Protein AF-A0A6I3WUB3-F1 (afdb_monomer_lite)

Sequence (72 aa):
MIDSTMLRTEPDTVRASLEARGDDPSVVDEAIAADQARRDAISAFEKLRAEQNAHGKLVAVAPKEEKAALVA

Structure (mmCIF, N/CA/C/O backbone):
data_AF-A0A6I3WUB3-F1
#
_entry.id   AF-A0A6I3WUB3-F1
#
loop_
_atom_site.group_PDB
_atom_site.id
_atom_site.type_symbol
_atom_site.label_atom_id
_atom_site.label_alt_id
_atom_site.label_comp_id
_atom_site.label_asym_id
_atom_site.label_entity_id
_atom_site.label_seq_id
_atom_site.pdbx_PDB_ins_code
_atom_site.Cartn_x
_atom_site.Cartn_y
_atom_site.Cartn_z
_atom_site.occupancy
_atom_site.B_iso_or_equiv
_atom_site.auth_seq_id
_atom_site.auth_comp_id
_atom_site.auth_asym_id
_atom_site.auth_atom_id
_atom_site.pdbx_PDB_model_num
ATOM 1 N N . MET A 1 1 ? 17.549 -1.708 -4.400 1.00 67.31 1 MET A N 1
ATOM 2 C CA . MET A 1 1 ? 16.113 -1.592 -4.731 1.00 67.31 1 MET A CA 1
ATOM 3 C C . MET A 1 1 ? 15.900 -0.284 -5.463 1.00 67.31 1 MET A C 1
ATOM 5 O O . MET A 1 1 ? 16.516 0.696 -5.064 1.00 67.31 1 MET A O 1
ATOM 9 N N . ILE A 1 2 ? 15.085 -0.288 -6.519 1.00 81.44 2 ILE A N 1
ATOM 10 C CA . ILE A 1 2 ? 14.647 0.940 -7.193 1.00 81.44 2 ILE A CA 1
ATOM 11 C C . ILE A 1 2 ? 13.610 1.662 -6.322 1.00 81.44 2 ILE A C 1
ATOM 13 O O . ILE A 1 2 ? 12.921 1.022 -5.525 1.00 81.44 2 ILE A O 1
ATOM 17 N N . ASP A 1 3 ? 13.516 2.982 -6.443 1.00 89.81 3 ASP A N 1
ATOM 18 C CA . ASP A 1 3 ? 12.488 3.749 -5.746 1.00 89.81 3 ASP A CA 1
ATOM 19 C C . ASP A 1 3 ? 11.098 3.419 -6.319 1.00 89.81 3 ASP A C 1
ATOM 21 O O . ASP A 1 3 ? 10.836 3.593 -7.508 1.00 89.81 3 ASP A O 1
ATOM 25 N N . SER A 1 4 ? 10.181 2.974 -5.455 1.00 90.06 4 SER A N 1
ATOM 26 C CA . SER A 1 4 ? 8.768 2.745 -5.797 1.00 90.06 4 SER A CA 1
ATOM 27 C C . SER A 1 4 ? 8.054 3.996 -6.323 1.00 90.06 4 SER A C 1
ATOM 29 O O . SER A 1 4 ? 7.055 3.904 -7.029 1.00 90.06 4 SER A O 1
ATOM 31 N N . THR A 1 5 ? 8.545 5.189 -5.993 1.00 93.38 5 THR A N 1
ATOM 32 C CA . THR A 1 5 ? 8.054 6.452 -6.552 1.00 93.38 5 THR A CA 1
ATOM 33 C C . THR A 1 5 ? 8.398 6.558 -8.026 1.00 93.38 5 THR A C 1
ATOM 35 O O . THR A 1 5 ? 7.506 6.846 -8.814 1.00 93.38 5 THR A O 1
ATOM 38 N N . MET A 1 6 ? 9.624 6.202 -8.412 1.00 93.69 6 MET A N 1
ATOM 39 C CA . MET A 1 6 ? 10.055 6.203 -9.810 1.00 93.69 6 MET A CA 1
ATOM 40 C C . MET A 1 6 ? 9.230 5.231 -10.662 1.00 93.69 6 MET A C 1
ATOM 42 O O . MET A 1 6 ? 8.822 5.586 -11.761 1.00 93.69 6 MET A O 1
ATOM 46 N N . LEU A 1 7 ? 8.887 4.050 -10.132 1.00 92.56 7 LEU A N 1
ATOM 47 C CA . LEU A 1 7 ? 7.980 3.110 -10.814 1.00 92.56 7 LEU A CA 1
ATOM 48 C C . LEU A 1 7 ? 6.586 3.702 -11.085 1.00 92.56 7 LEU A C 1
ATOM 50 O O . LEU A 1 7 ? 5.918 3.283 -12.022 1.00 92.56 7 LEU A O 1
ATOM 54 N N . ARG A 1 8 ? 6.138 4.667 -10.273 1.00 92.00 8 ARG A N 1
ATOM 55 C CA . ARG A 1 8 ? 4.820 5.306 -10.399 1.00 92.00 8 ARG A CA 1
ATOM 56 C C . ARG A 1 8 ? 4.840 6.541 -11.288 1.00 92.00 8 ARG A C 1
ATOM 58 O O . ARG A 1 8 ? 3.870 6.789 -11.995 1.00 92.00 8 ARG A O 1
ATOM 65 N N . THR A 1 9 ? 5.894 7.345 -11.197 1.00 95.88 9 THR A N 1
ATOM 66 C CA . THR A 1 9 ? 5.974 8.642 -11.881 1.00 95.88 9 THR A CA 1
ATOM 67 C C . THR A 1 9 ? 6.682 8.554 -13.223 1.00 95.88 9 THR A C 1
ATOM 69 O O . THR A 1 9 ? 6.374 9.332 -14.118 1.00 95.88 9 THR A O 1
ATOM 72 N N . GLU A 1 10 ? 7.616 7.614 -13.369 1.00 96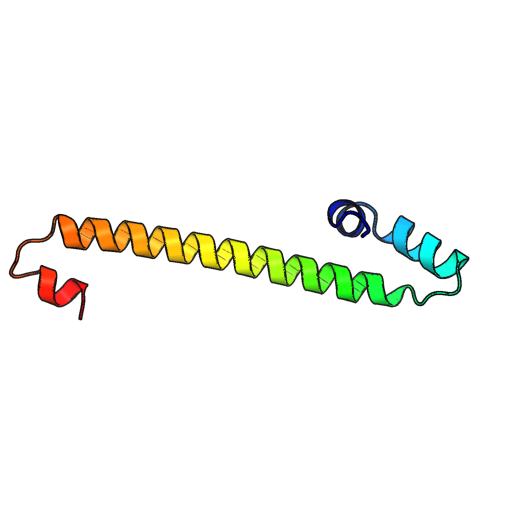.12 10 GLU A N 1
ATOM 73 C CA . GLU A 1 10 ? 8.496 7.482 -14.533 1.00 96.12 10 GLU A CA 1
ATOM 74 C C . GLU A 1 10 ? 8.658 6.008 -14.974 1.00 96.12 10 GLU A C 1
ATOM 76 O O . GLU A 1 10 ? 9.786 5.527 -15.134 1.00 96.12 10 GLU A O 1
ATOM 81 N N . PRO A 1 11 ? 7.559 5.252 -15.178 1.00 95.75 11 PRO A N 1
ATOM 82 C CA . PRO A 1 11 ? 7.639 3.829 -15.517 1.00 95.75 11 PRO A CA 1
ATOM 83 C C . PRO A 1 11 ? 8.394 3.572 -16.827 1.00 95.75 11 PRO A C 1
ATOM 85 O O . PRO A 1 11 ? 9.147 2.604 -16.923 1.00 95.75 11 PRO A O 1
ATOM 88 N N . ASP A 1 12 ? 8.257 4.459 -17.812 1.00 96.38 12 ASP A N 1
ATOM 89 C CA . ASP A 1 12 ? 8.892 4.307 -19.124 1.00 96.38 12 ASP A CA 1
ATOM 90 C C . ASP A 1 12 ? 10.415 4.448 -19.052 1.00 96.38 12 ASP A C 1
ATOM 92 O O . ASP A 1 12 ? 11.135 3.716 -19.729 1.00 96.38 12 ASP A O 1
ATOM 96 N N . THR A 1 13 ? 10.928 5.310 -18.167 1.00 96.06 13 THR A N 1
ATOM 97 C CA . THR A 1 13 ? 12.369 5.415 -17.887 1.00 96.06 13 THR A CA 1
ATOM 98 C C . THR A 1 13 ? 12.911 4.085 -17.363 1.00 96.06 13 THR A C 1
ATOM 100 O O . THR A 1 13 ? 14.002 3.648 -17.739 1.00 96.06 13 THR A O 1
ATOM 103 N N . VAL A 1 14 ? 12.137 3.407 -16.511 1.00 95.56 14 VAL A N 1
ATOM 104 C CA . VAL A 1 14 ? 12.513 2.100 -15.965 1.00 95.56 14 VAL A CA 1
ATOM 105 C C . VAL A 1 14 ? 12.443 1.017 -17.043 1.00 95.56 14 VAL A C 1
ATOM 107 O O . VAL A 1 14 ? 13.388 0.237 -17.154 1.00 95.56 14 VAL A O 1
ATOM 110 N N . ARG A 1 15 ? 11.390 0.996 -17.874 1.00 97.06 15 ARG A N 1
ATOM 111 C CA . ARG A 1 15 ? 11.277 0.060 -19.009 1.00 97.06 15 ARG A CA 1
ATOM 112 C C . ARG A 1 15 ? 12.432 0.215 -19.988 1.00 97.06 15 ARG A C 1
ATOM 114 O O . ARG A 1 15 ? 13.108 -0.767 -20.269 1.00 97.06 15 ARG A O 1
ATOM 121 N N . ALA A 1 16 ? 12.729 1.439 -20.419 1.00 97.12 16 ALA A N 1
ATOM 122 C CA . ALA A 1 16 ? 13.843 1.714 -21.322 1.00 97.12 16 ALA A CA 1
ATOM 123 C C . ALA A 1 16 ? 15.187 1.261 -20.724 1.00 97.12 16 ALA A C 1
ATOM 125 O O . ALA A 1 16 ? 16.039 0.718 -21.425 1.00 97.12 16 ALA A O 1
ATOM 126 N N . SER A 1 17 ? 15.377 1.429 -19.408 1.00 95.75 17 SER A N 1
ATOM 127 C CA . SER A 1 17 ? 16.568 0.924 -18.720 1.00 95.75 17 SER A CA 1
ATOM 128 C C . SER A 1 17 ? 16.642 -0.606 -18.683 1.00 95.75 17 SER A C 1
ATOM 130 O O . SER A 1 17 ? 17.756 -1.128 -18.671 1.00 95.75 17 SER A O 1
ATOM 132 N N . LEU A 1 18 ? 15.511 -1.313 -18.597 1.00 96.50 18 LEU A N 1
ATOM 133 C CA . LEU A 1 18 ? 15.453 -2.778 -18.650 1.00 96.50 18 LEU A CA 1
ATOM 134 C C . LEU A 1 18 ? 15.744 -3.276 -20.066 1.00 96.50 18 LEU A C 1
ATOM 136 O O . LEU A 1 18 ? 16.641 -4.094 -20.250 1.00 96.50 18 LEU A O 1
ATOM 140 N N . GLU A 1 19 ? 15.091 -2.694 -21.070 1.00 97.69 19 GLU A N 1
ATOM 141 C CA . GLU A 1 19 ? 15.321 -3.014 -22.483 1.00 97.69 19 GLU A CA 1
ATOM 142 C C . GLU A 1 19 ? 16.785 -2.803 -22.885 1.00 97.69 19 GLU A C 1
ATOM 144 O O . GLU A 1 19 ? 17.387 -3.670 -23.517 1.00 97.69 19 GLU A O 1
ATOM 149 N N . ALA A 1 20 ? 17.405 -1.699 -22.451 1.00 97.88 20 ALA A N 1
ATOM 150 C CA . ALA A 1 20 ? 18.819 -1.421 -22.708 1.00 97.88 20 ALA A CA 1
ATOM 151 C C . ALA A 1 20 ? 19.772 -2.464 -22.091 1.00 97.88 20 ALA A C 1
ATOM 153 O O . ALA A 1 20 ? 20.905 -2.609 -22.552 1.00 97.88 20 ALA A O 1
ATOM 154 N N . ARG A 1 21 ? 19.329 -3.187 -21.054 1.00 97.06 21 ARG A N 1
ATOM 155 C CA . ARG A 1 21 ? 20.065 -4.294 -20.424 1.00 97.06 21 ARG A CA 1
ATOM 156 C C . ARG A 1 21 ? 19.698 -5.669 -20.996 1.00 97.06 21 ARG A C 1
ATOM 158 O O . ARG A 1 21 ? 20.361 -6.643 -20.653 1.00 97.06 21 ARG A O 1
ATOM 165 N N . GLY A 1 22 ? 18.695 -5.751 -21.874 1.00 97.62 22 GLY A N 1
ATOM 166 C CA . GLY A 1 22 ? 18.135 -7.013 -22.363 1.00 97.62 22 GLY A CA 1
ATOM 167 C C . GLY A 1 22 ? 17.238 -7.728 -21.347 1.00 97.62 22 GLY A C 1
ATOM 168 O O . GLY A 1 22 ? 16.985 -8.921 -21.503 1.00 97.62 22 GLY A O 1
ATOM 169 N N . ASP A 1 23 ? 16.779 -7.015 -20.318 1.00 97.19 23 ASP A N 1
ATOM 170 C CA . ASP A 1 23 ? 15.819 -7.519 -19.337 1.00 97.19 23 ASP A CA 1
ATOM 171 C C . ASP A 1 23 ? 14.381 -7.386 -19.876 1.00 97.19 23 ASP A C 1
ATOM 173 O O . ASP A 1 23 ? 14.111 -6.586 -20.774 1.00 97.19 23 ASP A O 1
ATOM 177 N N . ASP A 1 24 ? 13.436 -8.134 -19.301 1.00 97.31 24 ASP A N 1
ATOM 178 C CA . ASP A 1 24 ? 12.016 -8.042 -19.659 1.00 97.31 24 ASP A CA 1
ATOM 179 C C . ASP A 1 24 ? 11.358 -6.782 -19.049 1.00 97.31 24 ASP A C 1
ATOM 181 O O . ASP A 1 24 ? 11.270 -6.680 -17.822 1.00 97.31 24 ASP A O 1
ATOM 185 N N . PRO A 1 25 ? 10.861 -5.820 -19.853 1.00 96.44 25 PRO A N 1
ATOM 186 C CA . PRO A 1 25 ? 10.183 -4.624 -19.351 1.00 96.44 25 PRO A CA 1
ATOM 187 C C . PRO A 1 25 ? 8.770 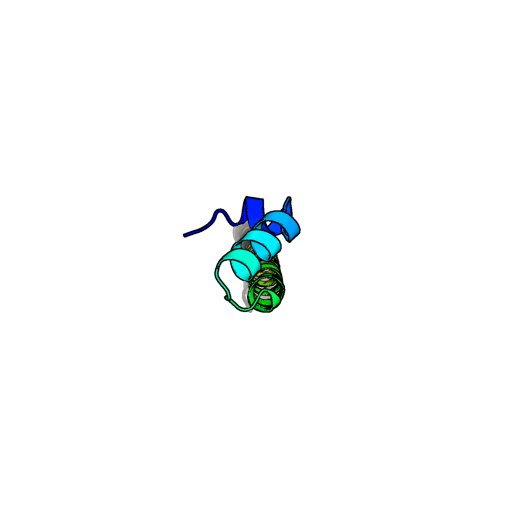-4.885 -18.800 1.00 96.44 25 PRO A C 1
ATOM 189 O O . PRO A 1 25 ? 8.194 -3.980 -18.189 1.00 96.44 25 PRO A O 1
ATOM 192 N N . SER A 1 26 ? 8.192 -6.079 -18.991 1.00 95.88 26 SER A N 1
ATOM 193 C CA . SER A 1 26 ? 6.858 -6.433 -18.476 1.00 95.88 26 SER A CA 1
ATOM 194 C C . SER A 1 26 ? 6.799 -6.465 -16.942 1.00 95.88 26 SER A C 1
ATOM 196 O O . SER A 1 26 ? 5.775 -6.132 -16.345 1.00 95.88 26 SER A O 1
ATOM 198 N N . VAL A 1 27 ? 7.935 -6.725 -16.284 1.00 95.56 27 VAL A N 1
ATOM 199 C CA . VAL A 1 27 ? 8.056 -6.738 -14.815 1.00 95.56 27 VAL A CA 1
ATOM 200 C C . VAL A 1 27 ? 7.737 -5.385 -14.173 1.00 95.56 27 VAL A C 1
ATOM 202 O O . VAL A 1 27 ? 7.442 -5.316 -12.980 1.00 95.56 27 VAL A O 1
ATOM 205 N N . VAL A 1 28 ? 7.781 -4.292 -14.946 1.00 95.88 28 VAL A N 1
ATOM 206 C CA . VAL A 1 28 ? 7.378 -2.960 -14.475 1.00 95.88 28 VAL A CA 1
ATOM 207 C C . VAL A 1 28 ? 5.880 -2.928 -14.176 1.00 95.88 28 VAL A C 1
ATOM 209 O O . VAL A 1 28 ? 5.487 -2.381 -13.148 1.00 95.88 28 VAL A O 1
ATOM 212 N N . ASP A 1 29 ? 5.052 -3.559 -15.011 1.00 95.25 29 ASP A N 1
ATOM 213 C CA . ASP A 1 29 ? 3.605 -3.638 -14.783 1.00 95.25 29 ASP A CA 1
ATOM 214 C C . ASP A 1 29 ? 3.279 -4.459 -13.537 1.00 95.25 29 ASP A C 1
ATOM 216 O O . ASP A 1 29 ? 2.466 -4.046 -12.707 1.00 95.25 29 ASP A O 1
ATOM 220 N N . GLU A 1 30 ? 3.967 -5.589 -13.361 1.00 96.00 30 GLU A N 1
ATOM 221 C CA . GLU A 1 30 ? 3.833 -6.423 -12.165 1.00 96.00 30 GLU A CA 1
ATOM 222 C C . GLU A 1 30 ? 4.222 -5.651 -10.898 1.00 96.00 30 GLU A C 1
ATOM 224 O O . GLU A 1 30 ? 3.507 -5.685 -9.893 1.00 96.00 30 GLU A O 1
ATOM 229 N N . ALA A 1 31 ? 5.324 -4.898 -10.953 1.00 95.06 31 ALA A N 1
ATOM 230 C CA . ALA A 1 31 ? 5.785 -4.088 -9.834 1.00 95.06 31 ALA A CA 1
ATOM 231 C C . ALA A 1 31 ? 4.805 -2.952 -9.491 1.00 95.06 31 ALA A C 1
ATOM 233 O O . ALA A 1 31 ? 4.552 -2.694 -8.311 1.00 95.06 31 ALA A O 1
ATOM 234 N N . ILE A 1 32 ? 4.216 -2.297 -10.498 1.00 95.81 32 ILE A N 1
ATOM 235 C CA . ILE A 1 32 ? 3.191 -1.261 -10.305 1.00 95.81 32 ILE A CA 1
ATOM 236 C C . ILE A 1 32 ? 1.931 -1.860 -9.674 1.00 95.81 32 ILE A C 1
ATOM 238 O O . ILE A 1 32 ? 1.398 -1.294 -8.715 1.00 95.81 32 ILE A O 1
ATOM 242 N N . ALA A 1 33 ? 1.473 -3.015 -10.163 1.00 96.38 33 ALA A N 1
ATOM 243 C CA . ALA A 1 33 ? 0.313 -3.706 -9.609 1.00 96.38 33 ALA A CA 1
ATOM 244 C C . ALA A 1 33 ? 0.543 -4.115 -8.145 1.00 96.38 33 ALA A C 1
ATOM 246 O O . ALA A 1 33 ? -0.326 -3.903 -7.295 1.00 96.38 33 ALA A O 1
ATOM 247 N N . ALA A 1 34 ? 1.733 -4.630 -7.824 1.00 96.44 34 ALA A N 1
ATOM 248 C CA . ALA A 1 34 ? 2.110 -4.981 -6.459 1.00 96.44 34 ALA A CA 1
ATOM 249 C C . ALA A 1 34 ? 2.166 -3.753 -5.531 1.00 96.44 34 ALA A C 1
ATOM 251 O O . ALA A 1 34 ? 1.669 -3.813 -4.403 1.00 96.44 34 ALA A O 1
ATOM 252 N N . ASP A 1 35 ? 2.722 -2.622 -5.987 1.00 96.06 35 ASP A N 1
ATOM 253 C CA . ASP A 1 35 ? 2.713 -1.384 -5.196 1.00 96.06 35 ASP A CA 1
ATOM 254 C C . ASP A 1 35 ? 1.289 -0.855 -4.973 1.00 96.06 35 ASP A C 1
ATOM 256 O O . ASP A 1 35 ? 0.960 -0.440 -3.858 1.00 96.06 35 ASP A O 1
ATOM 260 N N . GLN A 1 36 ? 0.428 -0.906 -5.993 1.00 96.81 36 GLN A N 1
ATOM 261 C CA . GLN A 1 36 ? -0.974 -0.513 -5.868 1.00 96.81 36 GLN A CA 1
ATOM 262 C C . GLN A 1 36 ? -1.700 -1.383 -4.834 1.00 96.81 36 GLN A C 1
ATOM 264 O O . GLN A 1 36 ? -2.261 -0.844 -3.880 1.00 96.81 36 GLN A O 1
ATOM 269 N N . ALA A 1 37 ? -1.593 -2.711 -4.942 1.00 98.12 37 ALA A N 1
ATOM 270 C CA . ALA A 1 37 ? -2.192 -3.641 -3.986 1.00 98.12 37 ALA A CA 1
ATOM 271 C C . ALA A 1 37 ? -1.699 -3.395 -2.549 1.00 98.12 37 ALA A C 1
ATOM 273 O O . ALA A 1 37 ? -2.483 -3.411 -1.598 1.00 98.12 37 ALA A O 1
ATOM 274 N N . ARG A 1 38 ? -0.403 -3.108 -2.379 1.00 97.56 38 ARG A N 1
ATOM 275 C CA . ARG A 1 38 ? 0.176 -2.770 -1.075 1.00 97.56 38 ARG A CA 1
ATOM 276 C C . ARG A 1 38 ? -0.408 -1.475 -0.509 1.00 97.56 38 ARG A C 1
ATOM 278 O O . ARG A 1 38 ? -0.733 -1.429 0.677 1.00 97.56 38 ARG A O 1
ATOM 285 N N . ARG A 1 39 ? -0.528 -0.417 -1.318 1.00 97.38 39 ARG A N 1
ATOM 286 C CA . ARG A 1 39 ? -1.111 0.864 -0.880 1.00 97.38 39 ARG A CA 1
ATOM 287 C C . ARG A 1 39 ? -2.580 0.716 -0.498 1.00 97.38 39 ARG A C 1
ATOM 289 O O . ARG A 1 39 ? -2.981 1.252 0.534 1.00 97.38 39 ARG A O 1
ATOM 296 N N . ASP A 1 40 ? -3.339 -0.055 -1.267 1.00 98.50 40 ASP A N 1
ATOM 297 C CA . ASP A 1 40 ? -4.746 -0.326 -0.975 1.00 98.50 40 ASP A CA 1
ATOM 298 C C . ASP A 1 40 ? -4.903 -1.112 0.329 1.00 98.50 40 ASP A C 1
ATOM 300 O O . ASP A 1 40 ? -5.722 -0.751 1.175 1.00 98.50 40 ASP A O 1
ATOM 304 N N . ALA A 1 41 ? -4.059 -2.124 0.554 1.00 98.62 41 ALA A N 1
ATOM 305 C CA . ALA A 1 41 ? -4.049 -2.885 1.800 1.00 98.62 41 ALA A CA 1
ATOM 306 C C . ALA A 1 41 ? -3.727 -2.008 3.023 1.00 98.62 41 ALA A C 1
ATOM 308 O O . ALA A 1 41 ? -4.377 -2.137 4.060 1.00 98.62 41 ALA A O 1
ATOM 309 N N . ILE A 1 42 ? -2.759 -1.091 2.904 1.00 98.62 42 ILE A N 1
ATOM 310 C CA . ILE A 1 42 ? -2.420 -0.143 3.977 1.00 98.62 42 ILE A CA 1
ATOM 311 C C . ILE A 1 42 ? -3.599 0.792 4.260 1.00 98.62 42 ILE A C 1
ATOM 313 O O . ILE A 1 42 ? -3.990 0.942 5.415 1.00 98.62 42 ILE A O 1
ATOM 317 N N . SER A 1 43 ? -4.205 1.374 3.223 1.00 98.62 43 SER A N 1
ATOM 318 C CA . SER A 1 43 ? -5.356 2.269 3.387 1.00 98.62 43 SER A CA 1
ATOM 319 C C . SER A 1 43 ? -6.549 1.554 4.031 1.00 98.62 43 SER A C 1
ATOM 321 O O . SER A 1 43 ? -7.161 2.077 4.966 1.00 98.62 43 SER A O 1
ATOM 323 N N . ALA A 1 44 ? -6.846 0.327 3.594 1.00 98.69 44 ALA A N 1
ATOM 324 C CA . ALA A 1 44 ? -7.896 -0.497 4.181 1.00 98.69 44 ALA A CA 1
ATOM 325 C C . ALA A 1 44 ? -7.609 -0.820 5.655 1.00 98.69 44 ALA A C 1
ATOM 327 O O . ALA A 1 44 ? -8.498 -0.696 6.498 1.00 98.69 44 ALA A O 1
ATOM 328 N N . PHE A 1 45 ? -6.365 -1.179 5.984 1.00 98.69 45 PHE A N 1
ATOM 329 C CA . PHE A 1 45 ? -5.946 -1.421 7.361 1.00 98.69 45 PHE A CA 1
ATOM 330 C C . PHE A 1 45 ? -6.120 -0.179 8.242 1.00 98.69 45 PHE A C 1
ATOM 332 O O . PHE A 1 45 ? -6.677 -0.272 9.335 1.00 98.69 45 PHE A O 1
ATOM 339 N N . GLU A 1 46 ? -5.678 0.990 7.780 1.00 98.75 4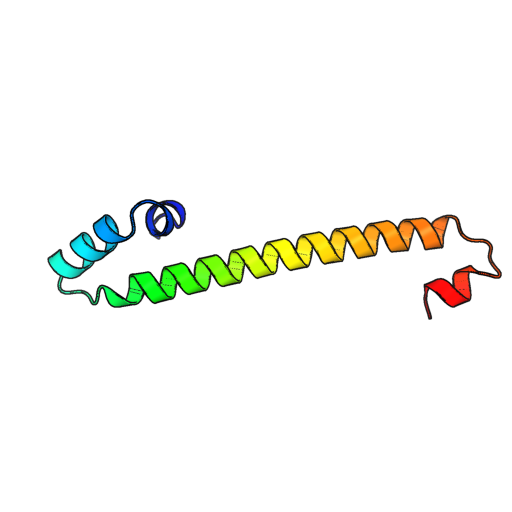6 GLU A N 1
ATOM 340 C CA . GLU A 1 46 ? -5.804 2.239 8.535 1.00 98.75 46 GLU A CA 1
ATOM 341 C C . GLU A 1 46 ? -7.267 2.623 8.763 1.00 98.75 46 GLU A C 1
ATOM 343 O O . GLU A 1 46 ? -7.628 3.017 9.876 1.00 98.75 46 GLU A O 1
ATOM 348 N N . LYS A 1 47 ? -8.125 2.434 7.754 1.00 98.62 47 LYS A N 1
ATOM 349 C CA . LYS A 1 47 ? -9.572 2.626 7.879 1.00 98.62 47 LYS A CA 1
ATOM 350 C C . LYS A 1 47 ? -10.169 1.700 8.940 1.00 98.62 47 LYS A C 1
ATOM 352 O O . LYS A 1 47 ? -10.813 2.185 9.868 1.00 98.62 47 LYS A O 1
ATOM 357 N N . LEU A 1 48 ? -9.907 0.395 8.854 1.00 98.69 48 LEU A N 1
ATOM 358 C CA . LEU A 1 48 ? -10.408 -0.587 9.823 1.00 98.69 48 LEU A CA 1
ATOM 359 C C . LEU A 1 48 ? -9.906 -0.293 11.238 1.00 98.69 48 LEU A C 1
ATOM 361 O O . LEU A 1 48 ? -10.654 -0.398 12.207 1.00 98.69 48 LEU A O 1
ATOM 365 N N . ARG A 1 49 ? -8.649 0.132 11.371 1.00 98.50 49 ARG A N 1
ATOM 366 C CA . ARG A 1 49 ? -8.078 0.534 12.657 1.00 98.50 49 ARG A CA 1
ATOM 367 C C . ARG A 1 49 ? -8.770 1.775 13.220 1.00 98.50 49 ARG A C 1
ATOM 369 O O . ARG A 1 49 ? -9.015 1.842 14.424 1.00 98.50 49 ARG A O 1
ATOM 376 N N . ALA A 1 50 ? -9.083 2.762 12.382 1.00 98.50 50 ALA A N 1
ATOM 377 C CA . ALA A 1 50 ? -9.824 3.948 12.798 1.00 98.50 50 ALA A CA 1
ATOM 378 C C . ALA A 1 50 ? -11.253 3.595 13.243 1.00 98.50 50 ALA A C 1
ATOM 380 O O . ALA A 1 50 ? -11.691 4.064 14.295 1.00 98.50 50 ALA A O 1
ATOM 381 N N . GLU A 1 51 ? -11.939 2.725 12.499 1.00 97.69 51 GLU A N 1
ATOM 382 C CA . GLU A 1 51 ? -13.267 2.203 12.844 1.00 97.69 51 GLU A CA 1
ATOM 383 C C . GLU A 1 51 ? -13.239 1.431 14.169 1.00 97.69 51 GLU A C 1
ATOM 385 O O . GLU A 1 51 ? -14.031 1.720 15.065 1.00 97.69 51 GLU A O 1
ATOM 390 N N . GLN A 1 52 ? -12.268 0.531 14.353 1.00 97.50 52 GLN A N 1
ATOM 391 C CA . GLN A 1 52 ? -12.075 -0.206 15.603 1.00 97.50 52 GLN A CA 1
ATOM 392 C C . GLN A 1 52 ? -11.829 0.739 16.788 1.00 97.50 52 GLN A C 1
ATOM 394 O O . GLN A 1 52 ? -12.420 0.570 17.854 1.00 97.50 52 GLN A O 1
ATOM 399 N N . ASN A 1 53 ? -10.983 1.758 16.613 1.00 97.69 53 ASN A N 1
ATOM 400 C CA . ASN A 1 53 ? -10.710 2.748 17.655 1.00 97.69 53 ASN A CA 1
ATOM 401 C C . ASN A 1 53 ? -11.955 3.574 18.005 1.00 97.69 53 ASN A C 1
ATOM 403 O O . ASN A 1 53 ? -12.187 3.871 19.179 1.00 97.69 53 ASN A O 1
ATOM 407 N N . ALA A 1 54 ? -12.745 3.971 17.005 1.00 96.69 54 ALA A N 1
ATOM 408 C CA . ALA A 1 54 ? -14.000 4.682 17.217 1.00 96.69 54 ALA A CA 1
ATOM 409 C C . ALA A 1 54 ? -15.003 3.802 17.974 1.00 96.69 54 ALA A C 1
ATOM 411 O O . ALA A 1 54 ? -15.573 4.246 18.970 1.00 96.69 54 ALA A O 1
ATOM 412 N N . HIS A 1 55 ? -15.133 2.536 17.574 1.00 95.81 55 HIS A N 1
ATOM 413 C CA . HIS A 1 55 ? -15.986 1.562 18.248 1.00 95.81 55 HIS A CA 1
ATOM 414 C C . HIS A 1 55 ? -15.564 1.339 19.702 1.00 95.81 55 HIS A C 1
ATOM 416 O O . HIS A 1 55 ? -16.384 1.438 20.608 1.00 95.81 55 HIS A O 1
ATOM 422 N N . GLY A 1 56 ? -14.266 1.161 19.964 1.00 94.94 56 GLY A N 1
ATOM 423 C CA . GLY A 1 56 ? -13.736 1.020 21.323 1.00 94.94 56 GLY A CA 1
ATOM 424 C C . GLY A 1 56 ? -14.072 2.207 22.236 1.00 94.94 56 GLY A C 1
ATOM 425 O O . GLY A 1 56 ? -14.374 2.015 23.415 1.00 94.94 56 GLY A O 1
ATOM 426 N N . LYS A 1 57 ? -14.098 3.435 21.695 1.00 95.38 57 LYS A N 1
ATOM 427 C CA . LYS A 1 57 ? -14.549 4.623 22.440 1.00 95.38 57 LYS A CA 1
ATOM 428 C C . LYS A 1 57 ? -16.041 4.567 22.769 1.00 95.38 57 LYS A C 1
ATOM 430 O O . LYS A 1 57 ? -16.403 4.941 23.881 1.00 95.38 57 LYS A O 1
ATOM 435 N N . LEU A 1 58 ? -16.883 4.080 21.853 1.00 93.94 58 LEU A N 1
ATOM 436 C CA . LEU A 1 58 ? -18.315 3.878 22.111 1.00 93.94 58 LEU A CA 1
ATOM 437 C C . LEU A 1 58 ? -18.530 2.885 23.261 1.00 93.94 58 LEU A C 1
ATOM 439 O O . LEU A 1 58 ? -19.276 3.174 24.192 1.00 93.94 58 LEU A O 1
ATOM 443 N N . VAL A 1 59 ? -17.802 1.764 23.265 1.00 93.56 59 VAL A N 1
ATOM 444 C CA . VAL A 1 59 ? -17.878 0.770 24.353 1.00 93.56 59 VAL A CA 1
ATOM 445 C C . VAL A 1 59 ? -17.424 1.348 25.695 1.00 93.56 59 VAL A C 1
ATOM 447 O O . VAL A 1 59 ? -17.994 1.033 26.742 1.00 93.56 59 VAL A O 1
ATOM 450 N N . ALA A 1 60 ? -16.399 2.205 25.695 1.00 92.88 60 ALA A N 1
ATOM 451 C CA . ALA A 1 60 ? -15.895 2.817 26.919 1.00 92.88 60 ALA A CA 1
ATOM 452 C C . ALA A 1 60 ? -16.963 3.679 27.617 1.00 92.88 60 ALA A C 1
ATOM 454 O O . ALA A 1 60 ? -17.107 3.575 28.840 1.00 92.88 60 ALA A O 1
ATOM 455 N N . VAL A 1 61 ? -17.727 4.466 26.846 1.00 94.75 61 VAL A N 1
ATOM 456 C CA . VAL A 1 61 ? -18.734 5.416 27.361 1.00 94.75 61 VAL A CA 1
ATOM 457 C C . VAL A 1 61 ? -20.133 4.822 27.550 1.00 94.75 61 VAL A C 1
ATOM 459 O O . VAL A 1 61 ? -20.945 5.429 28.243 1.00 94.75 61 VAL A O 1
ATOM 462 N N . ALA A 1 62 ? -20.426 3.659 26.962 1.00 92.38 62 ALA A N 1
ATOM 4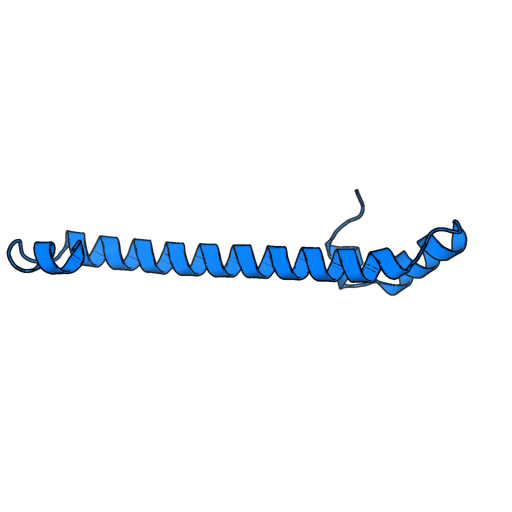63 C CA . ALA A 1 62 ? -21.750 3.044 27.041 1.00 92.38 62 ALA A CA 1
ATOM 464 C C . ALA A 1 62 ? -22.147 2.637 28.482 1.00 92.38 62 ALA A C 1
ATOM 466 O O . ALA A 1 62 ? -21.280 2.249 29.275 1.00 92.38 62 ALA A O 1
ATOM 467 N N . PRO A 1 63 ? -23.445 2.663 28.838 1.00 92.25 63 PRO A N 1
ATOM 468 C CA . PRO A 1 63 ? -23.966 2.062 30.069 1.00 92.25 63 PRO A CA 1
ATOM 469 C C . PRO A 1 63 ? -23.681 0.558 30.154 1.00 92.25 63 PRO A C 1
ATOM 471 O O . PRO A 1 63 ? -23.524 -0.118 29.137 1.00 92.25 63 PRO A O 1
ATOM 474 N N . LYS A 1 64 ? -23.634 -0.002 31.370 1.00 87.06 64 LYS A N 1
ATOM 475 C CA . LYS A 1 64 ? -23.287 -1.420 31.594 1.00 87.06 64 LYS A CA 1
ATOM 476 C C . LYS A 1 64 ? -24.241 -2.371 30.862 1.00 87.06 64 LYS A C 1
ATOM 478 O O . LYS A 1 64 ? -23.809 -3.412 30.376 1.00 87.06 64 LYS A O 1
ATOM 483 N N . GLU A 1 65 ? -25.505 -1.984 30.779 1.00 86.56 65 GLU A N 1
ATOM 484 C CA . GLU A 1 65 ? -26.598 -2.703 30.132 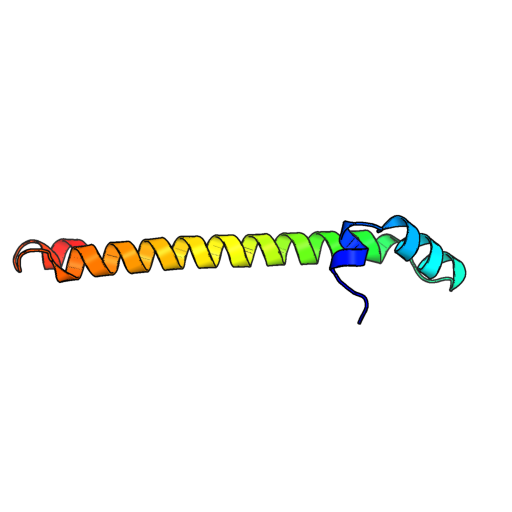1.00 86.56 65 GLU A CA 1
ATOM 485 C C . GLU A 1 65 ? -26.426 -2.741 28.604 1.00 86.56 65 GLU A C 1
ATOM 487 O O . GLU A 1 65 ? -26.743 -3.746 27.974 1.00 86.56 65 GLU A O 1
ATOM 492 N N . GLU A 1 66 ? -25.862 -1.683 28.015 1.00 87.38 66 GLU A N 1
ATOM 493 C CA . GLU A 1 66 ? -25.649 -1.550 26.567 1.00 87.38 66 GLU A CA 1
ATOM 494 C C . GLU A 1 66 ? -24.284 -2.085 26.117 1.00 87.38 66 GLU A C 1
ATOM 496 O O . GLU A 1 66 ? -24.138 -2.534 24.980 1.00 87.38 66 GLU A O 1
ATOM 501 N N . LYS A 1 67 ? -23.280 -2.111 27.009 1.00 85.56 67 LYS A N 1
ATOM 502 C CA . LYS A 1 67 ? -21.935 -2.623 26.695 1.00 85.56 67 LYS A CA 1
ATOM 503 C C . LYS A 1 67 ? -21.965 -4.041 26.143 1.00 85.56 67 LYS A C 1
ATOM 505 O O . LYS A 1 67 ? -21.246 -4.314 25.191 1.00 85.56 67 LYS A O 1
ATOM 510 N N . ALA A 1 68 ? -22.796 -4.921 26.702 1.00 84.69 68 ALA A N 1
ATOM 511 C CA . ALA A 1 68 ? -22.886 -6.308 26.252 1.00 84.69 68 ALA A CA 1
ATOM 512 C C . ALA A 1 68 ? -23.265 -6.420 24.764 1.00 84.69 68 ALA A C 1
ATOM 514 O O . ALA A 1 68 ? -22.734 -7.281 24.074 1.00 84.69 68 ALA A O 1
ATOM 515 N N . ALA A 1 69 ? -24.113 -5.521 24.253 1.00 88.25 69 ALA A N 1
ATOM 516 C CA . ALA A 1 69 ? -24.521 -5.510 22.849 1.00 88.25 69 ALA A CA 1
ATOM 517 C C . ALA A 1 69 ? -23.441 -4.955 21.900 1.00 88.25 69 ALA A C 1
ATOM 519 O O . ALA A 1 69 ? -23.499 -5.203 20.701 1.00 88.25 69 ALA A O 1
ATOM 520 N N . LEU A 1 70 ? -22.457 -4.210 22.417 1.00 85.38 70 LEU A N 1
ATOM 521 C CA . LEU A 1 70 ? -21.403 -3.575 21.616 1.00 85.38 70 LEU A CA 1
ATOM 522 C C . LEU A 1 70 ? -20.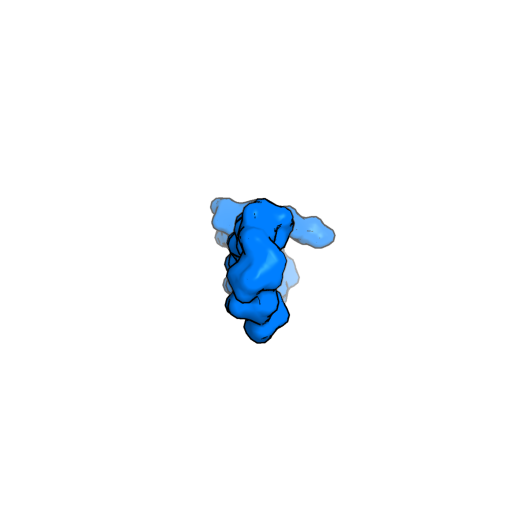142 -4.441 21.446 1.00 85.38 70 LEU A C 1
ATOM 524 O O . LEU A 1 70 ? -19.287 -4.106 20.631 1.00 85.38 70 LEU A O 1
ATOM 528 N N . VAL A 1 71 ? -19.996 -5.521 22.215 1.00 83.38 71 VAL A N 1
ATOM 529 C CA . VAL A 1 71 ? -18.850 -6.458 22.153 1.00 83.38 71 VAL A CA 1
ATOM 530 C C . VAL A 1 71 ? -19.264 -7.912 21.885 1.00 83.38 71 VAL A C 1
ATOM 532 O O . VAL A 1 71 ? -18.425 -8.804 22.010 1.00 83.38 71 VAL A O 1
ATOM 535 N N . ALA A 1 72 ? -20.536 -8.144 21.544 1.00 62.53 72 ALA A N 1
ATOM 536 C CA . ALA A 1 72 ? -21.073 -9.459 21.192 1.00 62.53 72 ALA A CA 1
ATOM 537 C C . ALA A 1 72 ? -20.634 -9.928 19.797 1.00 62.53 72 ALA A C 1
ATOM 539 O O . ALA A 1 72 ? -20.533 -9.072 18.887 1.00 62.53 72 ALA A O 1
#

Foldseek 3Di:
DDDLVCLVPPLVVVLVVCVVVVHHSVVSVVSVVVVVVVVVVVVVVVVVVVVVVVLVVVLVPDDPVCNVVSPD

Secondary structure (DSSP, 8-state):
---HHHHHH-HHHHHHHHHTTT--TTHHHHHHHHHHHHHHHHHHHHHHHHHHHHHHHHHHHS-HHHHHHH--

pLDDT: mean 93.93, std 6.38, range [62.53, 98.75]

Radius of gyration: 22.19 Å; chains: 1; bounding box: 47×18×54 Å